Protein AF-A0A382ST23-F1 (afdb_monomer_lite)

InterPro domains:
  IPR007383 Protein of unknown function DUF445 [PF04286] (53-137)

Foldseek 3Di:
DVVVVVVVVVVVVVLVVQLVVLVVQLVCLVVVCVVDVVCVPPPVSVVSNVVSVVSNVVSVVVVCLVCLQAPPDPPVDCPPPSCVNNVCVVVVVVVVVVVCCVPCVDPVNVVVVCVVVVVVVVVVVVCPPPVNVVVPPD

Organism: NCBI:txid408172

Sequence (138 aa):
MQDKYTQLNKAKRLALACLIFAASVFVLTVLLPKFYPNLQGAWWLGLIKMASEAALIGGLADWFAVTALFKPIPAKYPIPHTNIVASNKSVIANNLSLFVKEKFFHPEAIEKLIRDSDPAKGAGRWLSQDRNATRLSR

Secondary structure (DSSP, 8-state):
-HHHHHHHHHHHHHHHHHHHHHHHHHHHHHHHHHH-GGGTT-HHHHHHHHHHHHHHHHHHHHHHHHHHHHSPPPTTS--TTT-HHHHTHHHHHHHHHHHHHHHHS-HHHHHHHHHHH-HHHHHHHHHTSHHHHHHH--

Structure (mmCIF, N/CA/C/O backbone):
data_AF-A0A382ST23-F1
#
_entry.id   AF-A0A382ST23-F1
#
loop_
_atom_site.group_PDB
_atom_site.id
_atom_site.type_symbol
_atom_site.label_atom_id
_atom_site.label_alt_id
_atom_site.label_comp_id
_atom_site.label_asym_id
_atom_site.label_entity_id
_atom_site.label_seq_id
_atom_site.pdbx_PDB_ins_code
_atom_site.Cartn_x
_atom_site.Cartn_y
_atom_site.Cartn_z
_atom_site.occupancy
_atom_site.B_iso_or_equiv
_atom_site.auth_seq_id
_atom_site.auth_comp_id
_atom_site.auth_asym_id
_atom_site.auth_atom_id
_atom_site.pdbx_PDB_model_num
ATOM 1 N N . MET A 1 1 ? -12.334 13.210 11.166 1.00 56.97 1 MET A N 1
ATOM 2 C CA . MET A 1 1 ? -12.178 11.996 10.321 1.00 56.97 1 MET A CA 1
ATOM 3 C C . MET A 1 1 ? -11.756 12.310 8.879 1.00 56.97 1 MET A C 1
ATOM 5 O O . MET A 1 1 ? -11.051 11.480 8.314 1.00 56.97 1 MET A O 1
ATOM 9 N N . GLN A 1 2 ? -12.105 13.472 8.292 1.00 62.16 2 GLN A N 1
ATOM 10 C CA . GLN A 1 2 ? -11.643 13.876 6.946 1.00 62.16 2 GLN A CA 1
ATOM 11 C C . GLN A 1 2 ? -10.113 13.808 6.746 1.00 62.16 2 GLN A C 1
ATOM 13 O O . GLN A 1 2 ? -9.674 13.396 5.673 1.00 62.16 2 GLN A O 1
ATOM 18 N N . ASP A 1 3 ? -9.300 14.123 7.762 1.00 76.62 3 ASP A N 1
ATOM 19 C CA . ASP A 1 3 ? -7.833 14.172 7.618 1.00 76.62 3 ASP A CA 1
ATOM 20 C C . ASP A 1 3 ? -7.176 12.840 7.253 1.00 76.62 3 ASP A C 1
ATOM 22 O O . ASP A 1 3 ? -6.125 12.822 6.616 1.00 76.62 3 ASP A O 1
ATOM 26 N N . LYS A 1 4 ? -7.764 11.698 7.634 1.00 79.19 4 LYS A N 1
ATOM 27 C CA . LYS A 1 4 ? -7.182 10.391 7.288 1.00 79.19 4 LYS A CA 1
ATOM 28 C C . LYS A 1 4 ? -7.398 10.047 5.816 1.00 79.19 4 LYS A C 1
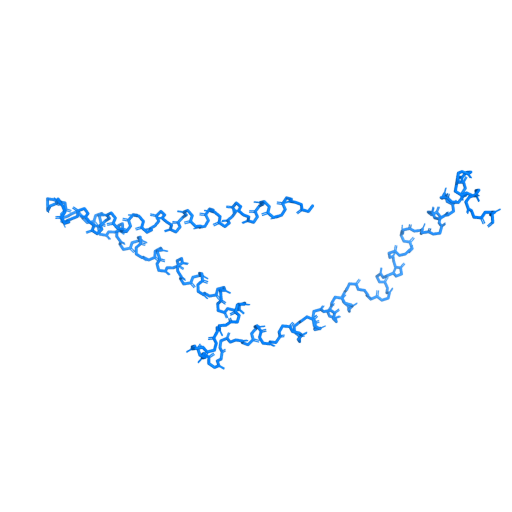ATOM 30 O O . LYS A 1 4 ? -6.500 9.506 5.176 1.00 79.19 4 LYS A O 1
ATOM 35 N N . TYR A 1 5 ? -8.557 10.400 5.262 1.00 81.25 5 TYR A N 1
ATOM 36 C CA . TYR A 1 5 ? -8.857 10.176 3.847 1.00 81.25 5 TYR A CA 1
ATOM 37 C C . TYR A 1 5 ? -7.987 11.051 2.942 1.00 81.25 5 TYR A C 1
ATOM 39 O O . TYR A 1 5 ? -7.477 10.580 1.924 1.00 81.25 5 TYR A O 1
ATOM 47 N N . THR A 1 6 ? -7.757 12.308 3.332 1.00 85.06 6 THR A N 1
ATOM 48 C CA . THR A 1 6 ? -6.884 13.217 2.580 1.00 85.06 6 THR A CA 1
ATOM 49 C C . THR A 1 6 ? -5.419 12.780 2.648 1.00 85.06 6 THR A C 1
ATOM 51 O O . THR A 1 6 ? -4.749 12.773 1.615 1.00 85.06 6 THR A O 1
ATOM 54 N N . GLN A 1 7 ? -4.930 12.336 3.813 1.00 86.81 7 GLN A N 1
ATOM 55 C CA . GLN A 1 7 ? -3.587 11.758 3.956 1.00 86.81 7 GLN A CA 1
ATOM 56 C C . GLN A 1 7 ? -3.406 10.497 3.104 1.00 86.81 7 GLN A C 1
ATOM 58 O O . GLN A 1 7 ? -2.405 10.376 2.397 1.00 86.81 7 GLN A O 1
ATOM 63 N N . LEU A 1 8 ? -4.397 9.600 3.088 1.00 84.81 8 LEU A N 1
ATOM 64 C CA . LEU A 1 8 ? -4.351 8.391 2.265 1.00 84.81 8 LEU A CA 1
ATOM 65 C C . LEU A 1 8 ? -4.288 8.722 0.768 1.00 84.81 8 LEU A C 1
ATOM 67 O O . LEU A 1 8 ? -3.495 8.132 0.038 1.00 84.81 8 LEU A O 1
ATOM 71 N N . ASN A 1 9 ? -5.089 9.683 0.301 1.00 89.81 9 ASN A N 1
ATOM 72 C CA . ASN A 1 9 ? -5.063 10.097 -1.102 1.00 89.81 9 ASN A CA 1
ATOM 73 C C . ASN A 1 9 ? -3.736 10.759 -1.495 1.00 89.81 9 ASN A C 1
ATOM 75 O O . ASN A 1 9 ? -3.260 10.543 -2.610 1.00 89.81 9 ASN A O 1
ATOM 79 N N . LYS A 1 10 ? -3.112 11.525 -0.592 1.00 90.50 10 LYS A N 1
ATOM 80 C CA . LYS A 1 10 ? -1.768 12.081 -0.810 1.00 90.50 10 LYS A CA 1
ATOM 81 C C . LYS A 1 10 ? -0.719 10.973 -0.926 1.00 90.50 10 LYS A C 1
ATOM 83 O O . LYS A 1 10 ? 0.036 10.974 -1.893 1.00 90.50 10 LYS A O 1
ATOM 88 N N . ALA A 1 11 ? -0.724 10.007 -0.007 1.00 90.38 11 ALA A N 1
ATOM 89 C CA . ALA A 1 11 ? 0.204 8.876 -0.033 1.00 90.38 11 ALA A CA 1
ATOM 90 C C . ALA A 1 11 ? 0.050 8.036 -1.313 1.00 90.38 11 ALA A C 1
ATOM 92 O O . ALA A 1 11 ? 1.037 7.746 -1.982 1.00 90.38 11 ALA A O 1
ATOM 93 N N . LYS A 1 12 ? -1.192 7.733 -1.718 1.00 88.44 12 LYS A N 1
ATOM 94 C CA . LYS A 1 12 ? -1.481 7.024 -2.976 1.00 88.44 12 LYS A CA 1
ATOM 95 C C . LYS A 1 12 ? -0.972 7.782 -4.200 1.00 88.44 12 LYS A C 1
ATOM 97 O O . LYS A 1 12 ? -0.374 7.177 -5.083 1.00 88.44 12 LYS A O 1
ATOM 102 N N . ARG A 1 13 ? -1.189 9.102 -4.254 1.00 93.38 13 ARG A N 1
ATOM 103 C CA . ARG A 1 13 ? -0.678 9.945 -5.345 1.00 93.38 13 ARG A CA 1
ATOM 104 C C . ARG A 1 13 ? 0.844 9.966 -5.387 1.00 93.38 13 ARG A C 1
ATOM 106 O O . ARG A 1 13 ? 1.393 9.935 -6.479 1.00 93.38 13 ARG A O 1
ATOM 113 N N . LEU A 1 14 ? 1.505 10.015 -4.233 1.00 92.94 14 LEU A N 1
ATOM 114 C CA . LEU A 1 14 ? 2.963 10.022 -4.154 1.00 92.94 14 LEU A CA 1
ATOM 115 C C . LEU A 1 14 ? 3.552 8.683 -4.611 1.00 92.94 14 LEU A C 1
ATOM 117 O O . LEU A 1 14 ? 4.437 8.679 -5.456 1.00 92.94 14 LEU A O 1
ATOM 121 N N . ALA A 1 15 ? 2.994 7.559 -4.152 1.00 89.62 15 ALA A N 1
ATOM 122 C CA . ALA A 1 15 ? 3.393 6.228 -4.613 1.00 89.62 15 ALA A CA 1
ATOM 123 C C . ALA A 1 15 ? 3.216 6.068 -6.135 1.00 89.62 15 ALA A C 1
ATOM 125 O O . ALA A 1 15 ? 4.120 5.600 -6.825 1.00 89.62 15 ALA A O 1
ATOM 126 N N . LEU A 1 16 ? 2.082 6.528 -6.676 1.00 91.75 16 LEU A N 1
ATOM 127 C CA . LEU A 1 16 ? 1.815 6.500 -8.116 1.00 91.75 16 LEU A CA 1
ATOM 128 C C . LEU A 1 16 ? 2.780 7.418 -8.883 1.00 91.75 16 LEU A C 1
ATOM 130 O O . LEU A 1 16 ? 3.303 7.022 -9.921 1.00 91.75 16 LEU A O 1
ATOM 134 N N . ALA A 1 17 ? 3.070 8.612 -8.361 1.00 94.00 17 ALA A N 1
ATOM 135 C CA . ALA A 1 17 ? 4.038 9.529 -8.957 1.00 94.00 17 ALA A CA 1
ATOM 136 C C . ALA A 1 17 ? 5.451 8.927 -8.995 1.00 94.00 17 ALA A C 1
ATOM 138 O O . ALA A 1 17 ? 6.109 9.014 -10.028 1.00 94.00 17 ALA A O 1
ATOM 139 N N . CYS A 1 18 ? 5.894 8.263 -7.922 1.00 91.06 18 CYS A N 1
ATOM 140 C CA . CYS A 1 18 ? 7.167 7.539 -7.895 1.00 91.06 18 CYS A CA 1
ATOM 141 C C . CYS A 1 18 ? 7.209 6.414 -8.939 1.00 91.06 18 CYS A C 1
ATOM 143 O O . CYS A 1 18 ? 8.209 6.272 -9.640 1.00 91.06 18 CYS A O 1
ATOM 145 N N . LEU A 1 19 ? 6.117 5.655 -9.090 1.00 91.56 19 LEU A N 1
ATOM 146 C CA . LEU A 1 19 ? 6.024 4.594 -10.094 1.00 91.56 19 LEU A CA 1
ATOM 147 C C . LEU A 1 19 ? 6.083 5.153 -11.524 1.00 91.56 19 LEU A C 1
ATOM 149 O O . LEU A 1 19 ? 6.837 4.645 -12.350 1.00 91.56 19 LEU A O 1
ATOM 153 N N . ILE A 1 20 ? 5.330 6.221 -11.816 1.00 94.62 20 ILE A N 1
ATOM 154 C CA . ILE A 1 20 ? 5.372 6.904 -13.120 1.00 94.62 20 ILE A CA 1
ATOM 155 C C . ILE A 1 20 ? 6.768 7.457 -13.390 1.00 94.62 20 ILE A C 1
ATOM 157 O O . ILE A 1 20 ? 7.254 7.363 -14.514 1.00 94.62 20 ILE A O 1
ATOM 161 N N . PHE A 1 21 ? 7.422 8.026 -12.379 1.00 94.69 21 PHE A N 1
ATOM 162 C CA . PHE A 1 21 ? 8.776 8.540 -12.514 1.00 94.69 21 PHE A CA 1
ATOM 163 C C . PHE A 1 21 ? 9.759 7.424 -12.890 1.00 94.69 21 PHE A C 1
ATOM 165 O O . PHE A 1 21 ? 10.467 7.561 -13.884 1.00 94.69 21 PHE A O 1
ATOM 172 N N . ALA A 1 22 ? 9.742 6.290 -12.180 1.00 91.25 22 ALA A N 1
ATOM 173 C CA . ALA A 1 22 ? 10.561 5.123 -12.521 1.00 91.25 22 ALA A CA 1
ATOM 174 C C . ALA A 1 22 ? 10.239 4.570 -13.923 1.00 91.25 22 ALA A C 1
ATOM 176 O O . ALA A 1 22 ? 11.141 4.226 -14.682 1.00 91.25 22 ALA A O 1
ATOM 177 N N . ALA A 1 23 ? 8.963 4.537 -14.316 1.00 93.12 23 ALA A N 1
ATOM 178 C CA . ALA A 1 23 ? 8.570 4.135 -15.665 1.00 93.12 23 ALA A CA 1
ATOM 179 C C . ALA A 1 23 ? 9.114 5.090 -16.735 1.00 93.12 23 ALA A C 1
ATOM 181 O O . ALA A 1 23 ? 9.669 4.648 -17.738 1.00 93.12 23 ALA A O 1
ATOM 182 N N . SER A 1 24 ? 8.994 6.397 -16.506 1.00 93.25 24 SER A N 1
ATOM 183 C CA . SER A 1 24 ? 9.481 7.431 -17.417 1.00 93.25 24 SER A CA 1
ATOM 184 C C . SER A 1 24 ? 10.998 7.358 -17.581 1.00 93.25 24 SER A C 1
ATOM 186 O O . S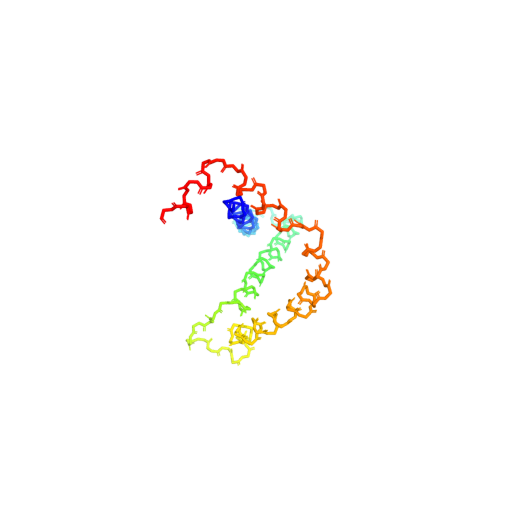ER A 1 24 ? 11.491 7.331 -18.706 1.00 93.25 24 SER A O 1
ATOM 188 N N . VAL A 1 25 ? 11.747 7.230 -16.480 1.00 90.44 25 VAL A N 1
ATOM 189 C CA . VAL A 1 25 ? 13.211 7.086 -16.510 1.00 90.44 25 VAL A CA 1
ATOM 190 C C . VAL A 1 25 ? 13.630 5.826 -17.272 1.00 90.44 25 VAL A C 1
ATOM 192 O O . VAL A 1 25 ? 14.550 5.899 -18.090 1.00 90.44 25 VAL A O 1
ATOM 195 N N . PHE A 1 26 ? 12.935 4.701 -17.081 1.00 89.56 26 PHE A N 1
ATOM 196 C CA . PHE A 1 26 ? 13.200 3.459 -17.812 1.00 89.56 26 PHE A CA 1
ATOM 197 C C . PHE A 1 26 ? 12.928 3.616 -19.315 1.00 89.56 26 PHE A C 1
ATOM 199 O O . PHE A 1 26 ? 13.765 3.273 -20.148 1.00 89.56 26 PHE A O 1
ATOM 206 N N . VAL A 1 27 ? 11.785 4.200 -19.682 1.00 90.56 27 VAL A N 1
ATOM 207 C CA . VAL A 1 27 ? 11.425 4.451 -21.085 1.00 90.56 27 VAL A CA 1
ATOM 208 C C . VAL A 1 27 ? 12.432 5.393 -21.744 1.00 90.56 27 VAL A C 1
ATOM 210 O O . VAL A 1 27 ? 12.903 5.112 -22.844 1.00 90.56 27 VAL A O 1
ATOM 213 N N . LEU A 1 28 ? 12.826 6.471 -21.065 1.00 88.19 28 LEU A N 1
ATOM 214 C CA . LEU A 1 28 ? 13.845 7.396 -21.553 1.00 88.19 28 LEU A CA 1
ATOM 215 C C . LEU A 1 28 ? 15.188 6.686 -21.750 1.00 88.19 28 LEU A C 1
ATOM 217 O O . LEU A 1 28 ? 15.768 6.784 -22.826 1.00 88.19 28 LEU A O 1
ATOM 221 N N . THR A 1 29 ? 15.661 5.907 -20.775 1.00 85.31 29 THR A N 1
ATOM 222 C CA . THR A 1 29 ? 16.929 5.165 -20.919 1.00 85.31 29 THR A CA 1
ATOM 223 C C . THR A 1 29 ? 16.899 4.110 -22.025 1.00 85.31 29 THR A C 1
ATOM 225 O O . THR A 1 29 ? 17.942 3.824 -22.605 1.00 85.31 29 THR A O 1
ATOM 228 N N . VAL A 1 30 ? 15.731 3.566 -22.375 1.00 83.06 30 VAL A N 1
ATOM 229 C CA . VAL A 1 30 ? 15.573 2.646 -23.515 1.00 83.06 30 VAL A CA 1
ATOM 230 C C . VAL A 1 30 ? 15.474 3.386 -24.857 1.00 83.06 30 VAL A C 1
ATOM 232 O O . VAL A 1 30 ? 15.964 2.884 -25.871 1.00 83.06 30 VAL A O 1
ATOM 235 N N . LEU A 1 31 ? 14.857 4.570 -24.892 1.00 83.19 31 LEU A N 1
ATOM 236 C CA . LEU A 1 31 ? 14.645 5.337 -26.125 1.00 83.19 31 LEU A CA 1
ATOM 237 C C . LEU A 1 31 ? 15.844 6.217 -26.508 1.00 83.19 31 LEU A C 1
ATOM 239 O O . LEU A 1 31 ? 16.149 6.326 -27.694 1.00 83.19 31 LEU A O 1
ATOM 243 N N . LEU A 1 32 ? 16.560 6.810 -25.549 1.00 80.00 32 LEU A N 1
ATOM 244 C CA . LEU A 1 32 ? 17.717 7.678 -25.817 1.00 80.00 32 LEU A CA 1
ATOM 245 C C . LEU A 1 32 ? 18.788 7.008 -26.707 1.00 80.00 32 LEU A C 1
ATOM 247 O O . LEU A 1 32 ? 19.197 7.629 -27.688 1.00 80.00 32 LEU A O 1
ATOM 251 N N . PRO A 1 33 ? 19.201 5.748 -26.459 1.00 70.88 33 PRO A N 1
ATOM 252 C CA . PRO A 1 33 ? 20.179 5.052 -27.299 1.00 70.88 33 PRO A CA 1
ATOM 253 C C . PRO A 1 33 ? 19.679 4.715 -28.711 1.00 70.88 33 PRO A C 1
ATOM 255 O O . PRO A 1 33 ? 20.497 4.433 -29.586 1.00 70.88 33 PRO A O 1
ATOM 258 N N . LYS A 1 34 ? 18.354 4.713 -28.939 1.00 70.44 34 LYS A N 1
ATOM 259 C CA . LYS A 1 34 ? 17.754 4.544 -30.274 1.00 70.44 34 LYS A CA 1
ATOM 260 C C . LYS A 1 34 ? 17.802 5.830 -31.098 1.00 70.44 34 LYS A C 1
ATOM 262 O O . LYS A 1 34 ? 17.983 5.748 -32.306 1.00 70.44 34 LYS A O 1
ATOM 267 N N . PHE A 1 35 ? 17.630 6.993 -30.466 1.00 70.12 35 PHE A N 1
ATOM 268 C CA . PHE A 1 35 ? 17.650 8.290 -31.155 1.00 70.12 35 PHE A CA 1
ATOM 269 C C . PHE A 1 35 ? 19.057 8.897 -31.257 1.00 70.12 35 PHE A C 1
ATOM 271 O O . PHE A 1 35 ? 19.348 9.593 -32.225 1.00 70.12 35 PHE A O 1
ATOM 278 N N . TYR A 1 36 ? 19.943 8.606 -30.300 1.00 70.44 36 TYR A N 1
ATOM 279 C CA . TYR A 1 36 ? 21.312 9.122 -30.257 1.00 70.44 36 TYR A CA 1
ATOM 280 C C . TYR A 1 36 ? 22.323 7.974 -30.085 1.00 70.44 36 TYR A C 1
ATOM 282 O O . TYR A 1 36 ? 22.696 7.641 -28.955 1.00 70.44 36 TYR A O 1
ATOM 290 N N . PRO A 1 37 ? 22.806 7.366 -31.186 1.00 66.50 37 PRO A N 1
ATOM 291 C CA . PRO A 1 37 ? 23.729 6.228 -31.127 1.00 66.50 37 PRO A CA 1
ATOM 292 C C . PRO A 1 37 ? 25.070 6.555 -30.444 1.00 66.50 37 PRO A C 1
ATOM 294 O O . PRO A 1 37 ? 25.694 5.672 -29.862 1.00 66.50 37 PRO A O 1
ATOM 297 N N . ASN A 1 38 ? 25.468 7.831 -30.400 1.00 65.44 38 ASN A N 1
ATOM 298 C CA . ASN A 1 38 ? 26.705 8.289 -29.752 1.00 65.44 38 ASN A CA 1
ATOM 299 C C . ASN A 1 38 ? 26.733 8.078 -28.222 1.00 65.44 38 ASN A C 1
ATOM 301 O O . ASN A 1 38 ? 27.804 8.135 -27.625 1.00 65.44 38 ASN A O 1
ATOM 305 N N . LEU A 1 39 ? 25.584 7.836 -27.574 1.00 63.44 39 LEU A N 1
ATOM 306 C CA . LEU A 1 39 ? 25.496 7.598 -26.125 1.00 63.44 39 LEU A CA 1
ATOM 307 C C . LEU A 1 39 ? 25.516 6.105 -25.740 1.00 63.44 39 LEU A C 1
ATOM 309 O O . LEU A 1 39 ? 25.511 5.788 -24.550 1.00 63.44 39 LEU A O 1
ATOM 313 N N . GLN A 1 40 ? 25.583 5.176 -26.704 1.00 58.72 40 GLN A N 1
ATOM 314 C CA . GLN A 1 40 ? 25.558 3.727 -26.437 1.00 58.72 40 GLN A CA 1
ATOM 315 C C . GLN A 1 40 ? 26.747 3.210 -25.603 1.00 58.72 40 GLN A C 1
ATOM 317 O O . GLN A 1 40 ? 26.646 2.139 -25.011 1.00 58.72 40 GLN A O 1
ATOM 322 N N . GLY A 1 41 ? 27.849 3.964 -25.509 1.00 62.69 41 GLY A N 1
ATOM 323 C CA . GLY A 1 41 ? 29.032 3.594 -24.718 1.00 62.69 41 GLY A CA 1
ATOM 324 C C . GLY A 1 41 ? 29.019 4.051 -23.252 1.00 62.69 41 GLY A C 1
ATOM 325 O O . GLY A 1 41 ? 29.958 3.755 -22.515 1.00 62.69 41 GLY A O 1
ATOM 326 N N . ALA A 1 42 ? 28.000 4.790 -22.800 1.00 74.38 42 ALA A N 1
ATOM 327 C CA . ALA A 1 42 ? 27.990 5.331 -21.442 1.00 74.38 42 ALA A CA 1
ATOM 328 C C . ALA A 1 42 ? 27.533 4.277 -20.416 1.00 74.38 42 ALA A C 1
ATOM 330 O O . ALA A 1 42 ? 26.341 4.037 -20.233 1.00 74.38 42 ALA A O 1
ATOM 331 N N . TRP A 1 43 ? 28.490 3.695 -19.688 1.00 78.38 43 TRP A N 1
ATOM 332 C CA . TRP A 1 43 ? 28.256 2.732 -18.598 1.00 78.38 43 TRP A CA 1
ATOM 333 C C . TRP A 1 43 ? 27.211 3.205 -17.564 1.00 78.38 43 TRP A C 1
ATOM 335 O O . TRP A 1 43 ? 26.385 2.420 -17.097 1.00 78.38 43 TRP A O 1
ATOM 345 N N . TRP A 1 44 ? 27.190 4.508 -17.265 1.00 80.94 44 TRP A N 1
ATOM 346 C CA . TRP A 1 44 ? 26.233 5.143 -16.354 1.00 80.94 44 TRP A CA 1
ATOM 347 C C . TRP A 1 44 ? 24.770 5.028 -16.819 1.00 80.94 44 TRP A C 1
ATOM 349 O O . TRP A 1 44 ? 23.876 4.835 -15.996 1.00 80.94 44 TRP A O 1
ATOM 359 N N . LEU A 1 45 ? 24.505 5.072 -18.133 1.00 82.44 45 LEU A N 1
ATOM 360 C CA . LEU A 1 45 ? 23.149 4.879 -18.667 1.00 82.44 45 LEU A CA 1
ATOM 361 C C . LEU A 1 45 ? 22.651 3.451 -18.432 1.00 82.44 45 LEU A C 1
ATOM 363 O O . LEU A 1 45 ? 21.474 3.256 -18.130 1.00 82.44 45 LEU A O 1
ATOM 367 N N . GLY A 1 46 ? 23.544 2.462 -18.530 1.00 83.50 46 GLY A N 1
ATOM 368 C CA . GLY A 1 46 ? 23.231 1.068 -18.219 1.00 83.50 46 GLY A CA 1
ATOM 369 C C . GLY A 1 46 ? 22.831 0.881 -16.756 1.00 83.50 46 GLY A C 1
ATOM 370 O O . GLY A 1 46 ? 21.831 0.223 -16.478 1.00 83.50 46 GLY A O 1
ATOM 371 N N . LEU A 1 47 ? 23.548 1.520 -15.826 1.00 87.62 47 LEU A N 1
ATOM 372 C CA . LEU A 1 47 ? 23.206 1.491 -14.400 1.00 87.62 47 LEU A CA 1
ATOM 373 C C . LEU A 1 47 ? 21.832 2.105 -14.124 1.00 87.62 47 LEU A C 1
ATOM 375 O O . LEU A 1 47 ? 21.024 1.487 -13.433 1.00 87.62 47 LEU A O 1
ATOM 379 N N . ILE A 1 48 ? 21.536 3.277 -14.700 1.00 89.12 48 ILE A N 1
ATOM 380 C CA . ILE A 1 48 ? 20.218 3.911 -14.549 1.00 89.12 48 ILE A CA 1
ATOM 381 C C . ILE A 1 48 ? 19.126 3.015 -15.127 1.00 89.12 48 ILE A C 1
ATOM 383 O O . ILE A 1 48 ? 18.096 2.835 -14.483 1.00 89.12 48 ILE A O 1
ATOM 387 N N . LYS A 1 49 ? 19.347 2.422 -16.305 1.00 88.31 49 LYS A N 1
ATOM 388 C CA . LYS A 1 49 ? 18.380 1.514 -16.926 1.00 88.31 49 LYS A CA 1
ATOM 389 C C . LYS A 1 49 ? 18.052 0.346 -15.995 1.00 88.31 49 LYS A C 1
ATOM 391 O O . LYS A 1 49 ? 16.881 0.134 -15.703 1.00 88.31 49 LYS A O 1
ATOM 396 N N . MET A 1 50 ? 19.068 -0.366 -15.503 1.00 90.44 50 MET A N 1
ATOM 397 C CA . MET A 1 50 ? 18.873 -1.531 -14.631 1.00 90.44 50 MET A CA 1
ATOM 398 C C . MET A 1 50 ? 18.226 -1.146 -13.296 1.00 90.44 50 MET A C 1
ATOM 400 O O . MET A 1 50 ? 17.323 -1.833 -12.823 1.00 90.44 50 MET A O 1
ATOM 404 N N . ALA A 1 51 ? 18.638 -0.022 -12.702 1.00 92.44 51 ALA A N 1
ATOM 405 C CA . ALA A 1 51 ? 18.031 0.488 -11.475 1.00 92.44 51 ALA A CA 1
ATOM 406 C C . ALA A 1 51 ? 16.552 0.854 -11.683 1.00 92.44 51 ALA A C 1
ATOM 408 O O . ALA A 1 51 ? 15.702 0.517 -10.860 1.00 92.44 51 ALA A O 1
ATOM 409 N N . SER A 1 52 ? 16.234 1.509 -12.801 1.00 92.38 52 SER A N 1
ATOM 410 C CA . SER A 1 52 ? 14.871 1.902 -13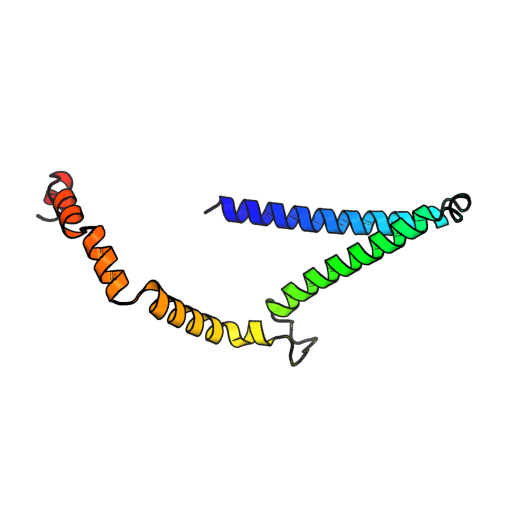.153 1.00 92.38 52 SER A CA 1
ATOM 411 C C . SER A 1 52 ? 13.989 0.698 -13.489 1.00 92.38 52 SER A C 1
ATOM 413 O O . SER A 1 52 ? 12.815 0.682 -13.126 1.00 92.38 52 SER A O 1
ATOM 415 N N . GLU A 1 53 ? 14.552 -0.320 -14.140 1.00 93.38 53 GLU A N 1
ATOM 416 C CA . GLU A 1 53 ? 13.892 -1.596 -14.428 1.00 93.38 53 GLU A CA 1
ATOM 417 C C . GLU A 1 53 ? 13.526 -2.327 -13.133 1.00 93.38 53 GLU A C 1
ATOM 419 O O . GLU A 1 53 ? 12.367 -2.692 -12.927 1.00 93.38 53 GLU A O 1
ATOM 424 N N . ALA A 1 54 ? 14.485 -2.447 -12.212 1.00 94.69 54 ALA A N 1
ATOM 425 C CA . ALA A 1 54 ? 14.259 -3.048 -10.903 1.00 94.69 54 ALA A CA 1
ATOM 426 C C . ALA A 1 54 ? 13.211 -2.273 -10.085 1.00 94.69 54 ALA A C 1
ATOM 428 O O . ALA A 1 54 ? 12.318 -2.881 -9.494 1.00 94.69 54 ALA A O 1
ATOM 429 N N . ALA A 1 55 ? 13.272 -0.936 -10.084 1.00 93.25 55 ALA A N 1
ATOM 430 C CA . ALA A 1 55 ? 12.304 -0.091 -9.385 1.00 93.25 55 ALA A CA 1
ATOM 431 C C . ALA A 1 55 ? 10.880 -0.233 -9.953 1.00 93.25 55 ALA A C 1
ATOM 433 O O . ALA A 1 55 ? 9.915 -0.318 -9.191 1.00 93.25 55 ALA A O 1
ATOM 434 N N . LEU A 1 56 ? 10.742 -0.297 -11.281 1.00 93.94 56 LEU A N 1
ATOM 435 C CA . LEU A 1 56 ? 9.454 -0.475 -11.952 1.00 93.94 56 LEU A CA 1
ATOM 436 C C . LEU A 1 56 ? 8.833 -1.839 -11.628 1.00 93.94 56 LEU A C 1
ATOM 438 O O . LEU A 1 56 ? 7.671 -1.904 -11.225 1.00 93.94 56 LEU A O 1
ATOM 442 N N . ILE A 1 57 ? 9.608 -2.917 -11.769 1.00 93.69 57 ILE A N 1
ATOM 443 C CA . ILE A 1 57 ? 9.140 -4.279 -11.483 1.00 93.69 57 ILE A CA 1
ATOM 444 C C . ILE A 1 57 ? 8.794 -4.418 -9.996 1.00 93.69 57 ILE A C 1
ATOM 446 O O . ILE A 1 57 ? 7.738 -4.957 -9.667 1.00 93.69 57 ILE A O 1
ATOM 450 N N . GLY A 1 58 ? 9.624 -3.874 -9.100 1.00 93.69 58 GLY A N 1
ATOM 451 C CA . GLY A 1 58 ? 9.366 -3.872 -7.659 1.00 93.69 58 GLY A CA 1
ATOM 452 C C . GLY A 1 58 ? 8.064 -3.156 -7.290 1.00 93.69 58 GLY A C 1
ATOM 453 O O . GLY A 1 58 ? 7.267 -3.686 -6.517 1.00 93.69 58 GLY A O 1
ATOM 454 N N . GLY A 1 59 ? 7.794 -1.994 -7.894 1.00 91.69 59 GLY A N 1
ATOM 455 C CA . GLY A 1 59 ? 6.546 -1.260 -7.670 1.00 91.69 59 GLY A CA 1
ATOM 456 C C . GLY A 1 59 ? 5.303 -1.979 -8.207 1.00 91.69 59 GLY A C 1
ATOM 457 O O . GLY A 1 59 ? 4.253 -1.974 -7.562 1.00 91.69 59 GLY A O 1
ATOM 458 N N . LEU A 1 60 ? 5.411 -2.646 -9.361 1.00 90.69 60 LEU A N 1
ATOM 459 C CA . LEU A 1 60 ? 4.329 -3.478 -9.899 1.00 90.69 60 LEU A CA 1
ATOM 460 C C . LEU A 1 60 ? 4.059 -4.710 -9.023 1.00 90.69 60 LEU A C 1
ATOM 462 O O . LEU A 1 60 ? 2.899 -5.074 -8.821 1.00 90.69 60 LEU A O 1
ATOM 466 N N . ALA A 1 61 ? 5.111 -5.327 -8.482 1.00 92.19 61 ALA A N 1
ATOM 467 C CA . ALA A 1 61 ? 4.999 -6.483 -7.600 1.00 92.19 61 ALA A CA 1
ATOM 468 C C . ALA A 1 61 ? 4.282 -6.140 -6.285 1.00 92.19 61 ALA A C 1
ATOM 470 O O . ALA A 1 61 ? 3.393 -6.882 -5.869 1.00 92.19 61 ALA A O 1
ATOM 471 N N . ASP A 1 62 ? 4.603 -5.002 -5.666 1.00 91.81 62 ASP A N 1
ATOM 472 C CA . ASP A 1 62 ? 3.922 -4.532 -4.452 1.00 91.81 62 ASP A CA 1
ATOM 473 C C . ASP A 1 62 ? 2.424 -4.271 -4.700 1.00 91.81 62 ASP A C 1
ATOM 475 O O . ASP A 1 62 ? 1.558 -4.730 -3.947 1.00 91.81 62 ASP A O 1
ATOM 479 N N . TRP A 1 63 ? 2.087 -3.630 -5.827 1.00 88.50 63 TRP A N 1
ATOM 480 C CA . TRP A 1 63 ? 0.688 -3.423 -6.212 1.00 88.50 63 TRP A CA 1
ATOM 481 C C . TRP A 1 63 ? -0.068 -4.747 -6.388 1.00 88.50 63 TRP A C 1
ATOM 483 O O . TRP A 1 63 ? -1.205 -4.896 -5.913 1.00 88.50 63 TRP A O 1
ATOM 493 N N . PHE A 1 64 ? 0.564 -5.726 -7.040 1.00 84.88 64 PHE A N 1
ATOM 494 C CA . PHE A 1 64 ? -0.003 -7.059 -7.202 1.00 84.88 64 PHE A CA 1
ATOM 495 C C . PHE A 1 64 ? -0.177 -7.774 -5.855 1.00 84.88 64 PHE A C 1
ATOM 497 O O . PHE A 1 64 ? -1.235 -8.344 -5.610 1.00 84.88 64 PHE A O 1
ATOM 504 N N . ALA A 1 65 ? 0.798 -7.695 -4.947 1.00 85.25 65 ALA A N 1
ATOM 505 C CA . ALA A 1 65 ? 0.736 -8.354 -3.644 1.00 85.25 65 ALA A CA 1
ATOM 506 C C . ALA A 1 65 ? -0.463 -7.878 -2.805 1.00 85.25 65 ALA A C 1
ATOM 508 O O . ALA A 1 65 ? -1.240 -8.693 -2.301 1.00 85.25 65 ALA A O 1
ATOM 509 N N . VAL A 1 66 ? -0.671 -6.561 -2.705 1.00 84.19 66 VAL A N 1
ATOM 510 C CA . VAL A 1 66 ? -1.791 -5.990 -1.934 1.00 84.19 66 VAL A CA 1
ATOM 511 C C . VAL A 1 66 ? -3.136 -6.342 -2.569 1.00 84.19 66 VAL A C 1
ATOM 513 O O . VAL A 1 66 ? -4.089 -6.703 -1.873 1.00 84.19 66 VAL A O 1
ATOM 516 N N . THR A 1 67 ? -3.241 -6.244 -3.896 1.00 79.69 67 THR A N 1
ATOM 517 C CA . THR A 1 67 ? -4.489 -6.575 -4.596 1.00 79.69 67 THR A CA 1
ATOM 518 C C . THR A 1 67 ? -4.809 -8.064 -4.521 1.00 79.69 67 THR A C 1
ATOM 520 O O . THR A 1 67 ? -5.967 -8.394 -4.281 1.00 79.69 67 THR A O 1
ATOM 523 N N . ALA A 1 68 ? -3.814 -8.946 -4.621 1.00 77.19 68 ALA A N 1
ATOM 524 C CA . ALA A 1 68 ? -3.983 -10.389 -4.474 1.00 77.19 68 ALA A CA 1
ATOM 525 C C . ALA A 1 68 ? -4.414 -10.794 -3.055 1.00 77.19 68 ALA A C 1
ATOM 527 O O . ALA A 1 68 ? -5.210 -11.716 -2.902 1.00 77.19 68 ALA A O 1
ATOM 528 N N . LEU A 1 69 ? -3.932 -10.094 -2.022 1.00 75.94 69 LEU A N 1
ATOM 529 C CA . LEU A 1 69 ? -4.276 -10.406 -0.634 1.00 75.94 69 LEU A CA 1
ATOM 530 C C . LEU A 1 69 ? -5.712 -9.994 -0.268 1.00 75.94 69 LEU A C 1
ATOM 532 O O . LEU A 1 69 ? -6.383 -10.689 0.495 1.00 75.94 69 LEU A O 1
ATOM 536 N N . PHE A 1 70 ? -6.182 -8.851 -0.783 1.00 75.12 70 PHE A N 1
ATOM 537 C CA . PHE A 1 70 ? -7.416 -8.219 -0.299 1.00 75.12 70 PHE A CA 1
ATOM 538 C C . PHE A 1 70 ? -8.563 -8.151 -1.304 1.00 75.12 70 PHE A C 1
ATOM 540 O O . PHE A 1 70 ? -9.718 -8.026 -0.886 1.00 75.12 70 PHE A O 1
ATOM 547 N N . LYS A 1 71 ? -8.288 -8.173 -2.611 1.00 72.62 71 LYS A N 1
ATOM 548 C CA . LYS A 1 71 ? -9.329 -8.057 -3.630 1.00 72.62 71 LYS A CA 1
ATOM 549 C C . LYS A 1 71 ? -9.659 -9.447 -4.171 1.00 72.62 71 LYS A C 1
ATOM 551 O O . LYS A 1 71 ? -8.764 -10.100 -4.699 1.00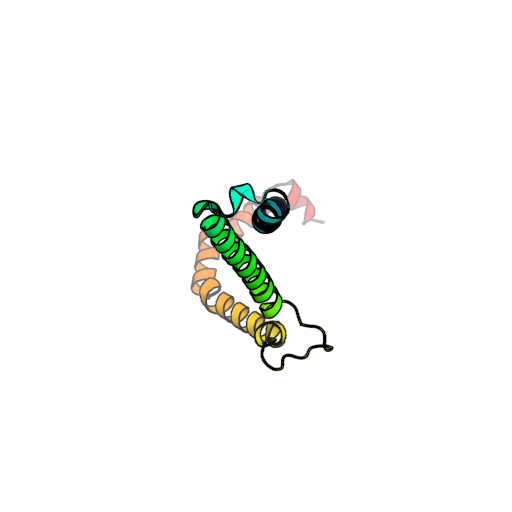 72.62 71 LYS A O 1
ATOM 556 N N . PRO A 1 72 ? -10.929 -9.888 -4.104 1.00 69.69 72 PRO A N 1
ATOM 557 C CA . PRO A 1 72 ? -11.314 -11.153 -4.706 1.00 69.69 72 PRO A CA 1
ATOM 558 C C . PRO A 1 72 ? -11.045 -11.087 -6.209 1.00 69.69 72 PRO A C 1
ATOM 560 O O . PRO A 1 72 ? -11.574 -10.224 -6.918 1.00 69.69 72 PRO A O 1
ATOM 563 N N . ILE A 1 73 ? -10.172 -11.975 -6.675 1.00 69.31 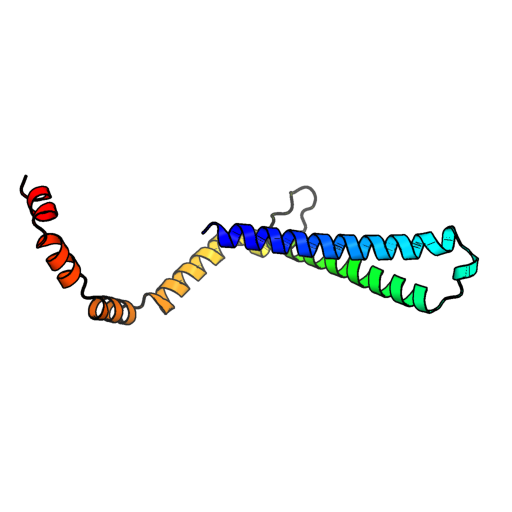73 ILE A N 1
ATOM 564 C CA . ILE A 1 73 ? -9.813 -12.084 -8.085 1.00 69.31 73 ILE A CA 1
ATOM 565 C C . ILE A 1 73 ? -11.037 -12.665 -8.816 1.00 69.31 73 ILE A C 1
ATOM 567 O O . ILE A 1 73 ? -11.564 -13.695 -8.389 1.00 69.31 73 ILE A O 1
ATOM 571 N N . PRO A 1 74 ? -11.552 -12.007 -9.872 1.00 65.94 74 PRO A N 1
ATOM 572 C CA . PRO A 1 74 ? -12.736 -12.476 -10.585 1.00 65.94 74 PRO A CA 1
ATOM 573 C C . PRO A 1 74 ? -12.523 -13.878 -11.175 1.00 65.94 74 PRO A C 1
ATOM 575 O O . PRO A 1 74 ? -11.442 -14.210 -11.659 1.00 65.94 74 PRO A O 1
ATOM 578 N N . ALA A 1 75 ? -13.593 -14.676 -11.200 1.00 61.06 75 ALA A N 1
ATOM 579 C CA . ALA A 1 75 ? -13.586 -16.115 -11.497 1.00 61.06 75 ALA A CA 1
ATOM 580 C C . ALA A 1 75 ? -13.053 -16.537 -12.888 1.00 61.06 75 ALA A C 1
ATOM 582 O O . ALA A 1 75 ? -12.950 -17.729 -13.150 1.00 61.06 75 ALA A O 1
ATOM 583 N N . LYS A 1 76 ? -12.695 -15.599 -13.780 1.00 64.88 76 LYS A N 1
ATOM 584 C CA . LYS A 1 76 ? -12.050 -15.911 -15.072 1.00 64.88 76 LYS A CA 1
ATOM 585 C C . LYS A 1 76 ? -10.596 -16.380 -14.932 1.00 64.88 76 LYS A C 1
ATOM 587 O O . LYS A 1 76 ? -10.117 -17.074 -15.818 1.00 64.88 76 LYS A O 1
ATOM 592 N N . TYR A 1 77 ? -9.922 -16.034 -13.835 1.00 67.06 77 TYR A N 1
ATOM 593 C CA . TYR A 1 77 ? -8.585 -16.533 -13.495 1.00 67.06 77 TYR A CA 1
ATOM 594 C C . TYR A 1 77 ? -8.595 -17.056 -12.054 1.00 67.06 77 TYR A C 1
ATOM 596 O O . TYR A 1 77 ? -8.128 -16.369 -11.142 1.00 67.06 77 TYR A O 1
ATOM 604 N N . PRO A 1 78 ? -9.184 -18.240 -11.809 1.00 57.94 78 PRO A N 1
ATOM 605 C CA . PRO A 1 78 ? -9.193 -18.826 -10.482 1.00 57.94 78 PRO A CA 1
ATOM 606 C C . PRO A 1 78 ? -7.774 -19.304 -10.166 1.00 57.94 78 PRO A C 1
ATOM 608 O O . PRO A 1 78 ? -7.325 -20.313 -10.698 1.00 57.94 78 PRO A O 1
ATOM 611 N N . ILE A 1 79 ? -7.053 -18.566 -9.320 1.00 63.94 79 ILE A N 1
ATOM 612 C CA . ILE A 1 79 ? -5.823 -19.060 -8.694 1.00 63.94 79 ILE A CA 1
ATOM 613 C C . ILE A 1 79 ? -6.261 -19.712 -7.371 1.00 63.94 79 ILE A C 1
ATOM 615 O O . ILE A 1 79 ? -6.589 -18.996 -6.422 1.00 63.94 79 ILE A O 1
ATOM 619 N N . PRO A 1 80 ? -6.330 -21.053 -7.292 1.00 57.34 80 PRO A N 1
ATOM 620 C CA . PRO A 1 80 ? -7.086 -21.774 -6.261 1.00 57.34 80 PRO A CA 1
ATOM 621 C C . PRO A 1 80 ? -6.579 -21.630 -4.812 1.00 57.34 80 PRO A C 1
ATOM 623 O O . PRO A 1 80 ? -7.220 -22.146 -3.903 1.00 57.34 80 PRO A O 1
ATOM 626 N N . HIS A 1 81 ? -5.498 -20.886 -4.548 1.00 61.72 81 HIS A N 1
ATOM 627 C CA . HIS A 1 81 ? -4.926 -20.746 -3.198 1.00 61.72 81 HIS A CA 1
ATOM 628 C C . HIS A 1 81 ? -4.522 -19.318 -2.793 1.00 61.72 81 HIS A C 1
ATOM 630 O O . HIS A 1 81 ? -4.039 -19.123 -1.683 1.00 61.72 81 HIS A O 1
ATOM 636 N N . THR A 1 82 ? -4.733 -18.296 -3.629 1.00 64.19 82 THR A N 1
ATOM 637 C CA . THR A 1 82 ? -4.355 -16.908 -3.276 1.00 64.19 82 THR A CA 1
ATOM 638 C C . THR A 1 82 ? -5.462 -16.136 -2.560 1.00 64.19 82 THR A C 1
ATOM 640 O O . THR A 1 82 ? -5.201 -15.094 -1.971 1.00 64.19 82 THR A O 1
ATOM 643 N N . ASN A 1 83 ? -6.690 -16.659 -2.537 1.00 66.25 83 ASN A N 1
ATOM 644 C CA . ASN A 1 83 ? -7.854 -15.942 -2.011 1.00 66.25 83 ASN A CA 1
ATOM 645 C C . ASN A 1 83 ? -8.133 -16.187 -0.511 1.00 66.25 83 ASN A C 1
ATOM 647 O O . ASN A 1 83 ? -9.203 -15.825 -0.034 1.00 66.25 83 ASN A O 1
ATOM 651 N N . ILE A 1 84 ? -7.208 -16.803 0.239 1.00 69.31 84 ILE A N 1
ATOM 652 C CA . ILE A 1 84 ? -7.437 -17.285 1.620 1.00 69.31 84 ILE A CA 1
ATOM 653 C C . ILE A 1 84 ? -7.824 -16.148 2.579 1.00 69.31 84 ILE A C 1
ATOM 655 O O . ILE A 1 84 ? -8.709 -16.315 3.420 1.00 69.31 84 ILE A O 1
ATOM 659 N N . VAL A 1 85 ? -7.177 -14.983 2.469 1.00 74.62 85 VAL A N 1
ATOM 660 C CA . VAL A 1 85 ? -7.458 -13.833 3.348 1.00 74.62 85 VAL A CA 1
ATOM 661 C C . VAL A 1 85 ? -8.798 -13.187 3.001 1.00 74.62 85 VAL A C 1
ATOM 663 O O . VAL A 1 85 ? -9.589 -12.887 3.895 1.00 74.62 85 VAL A O 1
ATOM 666 N N . ALA A 1 86 ? -9.095 -13.019 1.712 1.00 71.56 86 ALA A N 1
ATOM 667 C CA . ALA A 1 86 ? -10.369 -12.464 1.274 1.00 71.56 86 ALA A CA 1
ATOM 668 C C . ALA A 1 86 ? -11.552 -13.417 1.548 1.00 71.56 86 ALA A C 1
ATOM 670 O O . ALA A 1 86 ? -12.625 -12.943 1.923 1.00 71.56 86 ALA A O 1
ATOM 671 N N . SER A 1 87 ? -11.366 -14.740 1.431 1.00 73.56 87 SER A N 1
ATOM 672 C CA . SER A 1 87 ? -12.412 -15.739 1.694 1.00 73.56 87 SER A CA 1
ATOM 673 C C . SER A 1 87 ? -12.729 -15.895 3.183 1.00 73.56 87 SER A C 1
ATOM 675 O O . SER A 1 87 ? -13.887 -16.085 3.541 1.00 73.56 87 SER A O 1
ATOM 677 N N . ASN A 1 88 ? -11.727 -15.769 4.062 1.00 79.88 88 ASN A N 1
ATOM 678 C CA . ASN A 1 88 ? -11.875 -15.961 5.512 1.00 79.88 88 ASN A CA 1
ATOM 679 C C . ASN A 1 88 ? -12.057 -14.653 6.300 1.00 79.88 88 ASN A C 1
ATOM 681 O O . ASN A 1 88 ? -11.872 -14.624 7.519 1.00 79.88 88 ASN A O 1
ATOM 685 N N . LYS A 1 89 ? -12.440 -13.555 5.636 1.00 81.25 89 LYS A N 1
ATOM 686 C CA . LYS A 1 89 ? -12.591 -12.235 6.271 1.00 81.25 89 LYS A CA 1
ATOM 687 C C . LYS A 1 89 ? -13.523 -12.250 7.494 1.00 81.25 89 LYS A C 1
ATOM 689 O O . LYS A 1 89 ? -13.252 -11.551 8.468 1.00 81.25 89 LYS A O 1
ATOM 694 N N . SER A 1 90 ? -14.596 -13.046 7.465 1.00 83.44 90 SER A N 1
ATOM 695 C CA . SER A 1 90 ? -15.545 -13.196 8.582 1.00 83.44 90 SER A CA 1
ATOM 696 C C . SER A 1 90 ? -14.913 -13.872 9.800 1.00 83.44 90 SER A C 1
ATOM 698 O O . SER A 1 90 ? -15.063 -13.386 10.919 1.00 83.44 90 SER A O 1
ATOM 700 N N . VAL A 1 91 ? -14.154 -14.948 9.582 1.00 85.81 91 VAL A N 1
ATOM 701 C CA . VAL A 1 91 ? -13.432 -15.682 10.631 1.00 85.81 91 VAL A CA 1
ATOM 702 C C . VAL A 1 91 ? -12.394 -14.779 11.297 1.00 85.81 91 VAL A C 1
ATOM 704 O O . VAL A 1 91 ? -12.332 -14.701 12.522 1.00 85.81 91 VAL A O 1
ATOM 707 N N . ILE A 1 92 ? -11.630 -14.032 10.495 1.00 86.44 92 ILE A N 1
ATOM 708 C CA . ILE A 1 92 ? -10.634 -13.073 10.993 1.00 86.44 92 ILE A CA 1
ATOM 709 C C . ILE A 1 92 ? -11.307 -11.984 11.842 1.00 86.44 92 ILE A C 1
ATOM 711 O O . ILE A 1 92 ? -10.820 -11.663 12.925 1.00 86.44 92 ILE A O 1
ATOM 715 N N . ALA A 1 93 ? -12.444 -11.444 11.390 1.00 87.00 93 ALA A N 1
ATOM 716 C CA . ALA A 1 93 ? -13.190 -10.433 12.136 1.00 87.00 93 ALA A CA 1
ATOM 717 C C . ALA A 1 93 ? -13.711 -10.964 13.482 1.00 87.00 93 ALA A C 1
ATOM 719 O O . ALA A 1 93 ? -13.595 -10.276 14.496 1.00 87.00 93 ALA A O 1
ATOM 720 N N . ASN A 1 94 ? -14.229 -12.196 13.509 1.00 91.12 94 ASN A N 1
ATOM 721 C CA . ASN A 1 94 ? -14.729 -12.809 14.736 1.00 91.12 94 ASN A CA 1
ATOM 722 C C . ASN A 1 94 ? -13.602 -13.016 15.761 1.00 91.12 94 ASN A C 1
ATOM 724 O O . ASN A 1 94 ? -13.724 -12.586 16.908 1.00 91.12 94 ASN A O 1
ATOM 728 N N . ASN A 1 95 ? -12.468 -13.577 15.332 1.00 89.69 95 ASN A N 1
ATOM 729 C CA . ASN A 1 95 ? -11.307 -13.790 16.200 1.00 89.69 95 ASN A CA 1
ATOM 730 C C . ASN A 1 95 ? -10.730 -12.470 16.731 1.00 89.69 95 ASN A C 1
ATOM 732 O O . ASN A 1 95 ? -10.381 -12.378 17.906 1.00 89.69 95 ASN A O 1
ATOM 736 N N . LEU A 1 96 ? -10.680 -11.426 15.897 1.00 90.44 96 LEU A N 1
ATOM 737 C CA . LEU A 1 96 ? -10.249 -10.098 16.333 1.00 90.44 96 LEU A CA 1
ATOM 738 C C . LEU A 1 96 ? -11.206 -9.510 17.380 1.00 90.44 96 LEU A C 1
ATOM 740 O O . LEU A 1 96 ? -10.755 -8.904 18.348 1.00 90.44 96 LEU A O 1
ATOM 744 N N . SER A 1 97 ? -12.517 -9.701 17.212 1.00 88.00 97 SER A N 1
ATOM 745 C CA . SER A 1 97 ? -13.511 -9.212 18.174 1.00 88.00 97 SER A CA 1
ATOM 746 C C . SER A 1 97 ? -13.387 -9.901 19.538 1.00 88.00 97 SER A C 1
ATOM 748 O O . SER A 1 97 ? -13.426 -9.231 20.570 1.00 88.00 97 SER A O 1
ATOM 750 N N . LEU A 1 98 ? -13.143 -11.216 19.539 1.00 90.69 98 LEU A N 1
ATOM 751 C CA . LEU A 1 98 ? -12.846 -12.005 20.734 1.00 90.69 98 LEU A CA 1
ATOM 752 C C . LEU A 1 98 ? -11.572 -11.510 21.419 1.00 90.69 98 LEU A C 1
ATOM 754 O O . LEU A 1 98 ? -11.597 -11.218 22.611 1.00 90.69 98 LEU A O 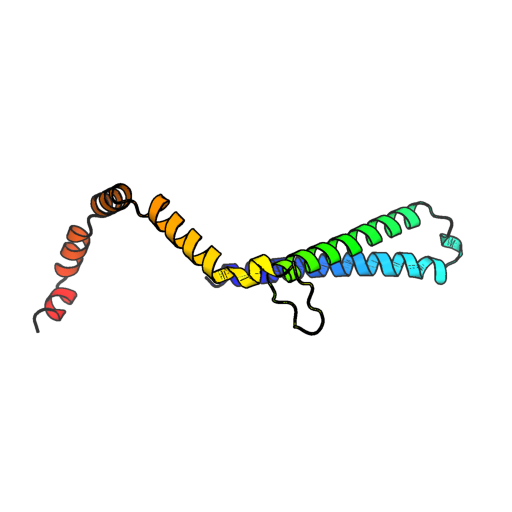1
ATOM 758 N N . PHE A 1 99 ? -10.494 -11.311 20.660 1.00 90.69 99 PHE A N 1
ATOM 759 C CA . PHE A 1 99 ? -9.238 -10.786 21.192 1.00 90.69 99 PHE A CA 1
ATOM 760 C C . PHE A 1 99 ? -9.411 -9.407 21.841 1.00 90.69 99 PHE A C 1
ATOM 762 O O . PHE A 1 99 ? -8.909 -9.166 22.939 1.00 90.69 99 PHE A O 1
ATOM 769 N N . VAL A 1 100 ? -10.145 -8.496 21.192 1.00 89.56 100 VAL A N 1
ATOM 770 C CA . VAL A 1 100 ? -10.412 -7.164 21.750 1.00 89.56 100 VAL A CA 1
ATOM 771 C C . VAL A 1 100 ? -11.233 -7.269 23.034 1.00 89.56 100 VAL A C 1
ATOM 773 O O . VAL A 1 100 ? -10.907 -6.607 24.019 1.00 89.56 100 VAL A O 1
ATOM 776 N N . LYS A 1 101 ? -12.254 -8.133 23.055 1.00 87.31 101 LYS A N 1
ATOM 777 C CA . LYS A 1 101 ? -13.056 -8.395 24.252 1.00 87.31 101 LYS A CA 1
ATOM 778 C C . LYS A 1 101 ? -12.187 -8.899 25.408 1.00 87.31 101 LYS A C 1
ATOM 780 O O . LYS A 1 101 ? -12.274 -8.365 26.506 1.00 87.31 101 LYS A O 1
ATOM 785 N N . GLU A 1 102 ? -11.331 -9.883 25.160 1.00 87.06 102 GLU A N 1
ATOM 786 C CA . GLU A 1 102 ? -10.501 -10.503 26.197 1.00 87.06 102 GLU A CA 1
ATOM 787 C C . GLU A 1 102 ? -9.377 -9.594 26.701 1.00 87.06 102 GLU A C 1
ATOM 789 O O . GLU A 1 102 ? -9.078 -9.593 27.893 1.00 87.06 102 GLU A O 1
ATOM 794 N N . LYS A 1 103 ? -8.736 -8.823 25.815 1.00 82.75 103 LYS A N 1
ATOM 795 C CA . LYS A 1 103 ? -7.562 -8.015 26.177 1.00 82.75 103 LYS A CA 1
ATOM 796 C C . LYS A 1 103 ? -7.893 -6.601 26.629 1.00 82.75 103 LYS A C 1
ATOM 798 O O . LYS A 1 103 ? -7.166 -6.070 27.460 1.00 82.75 103 LYS A O 1
ATOM 803 N N . PHE A 1 104 ? -8.954 -5.993 26.102 1.00 80.50 104 PHE A N 1
ATOM 804 C CA . PHE A 1 104 ? -9.298 -4.597 26.399 1.00 80.50 104 PHE A CA 1
ATOM 805 C C . PHE A 1 104 ? -10.575 -4.446 27.229 1.00 80.50 104 PHE A C 1
ATOM 807 O O . PHE A 1 104 ? -10.711 -3.454 27.938 1.00 80.50 104 PHE A O 1
ATOM 814 N N . PHE A 1 105 ? -11.492 -5.416 27.179 1.00 81.88 105 PHE A N 1
ATOM 815 C CA . PHE A 1 105 ? -12.774 -5.375 27.895 1.00 81.88 105 PHE A CA 1
ATOM 816 C C . PHE A 1 105 ? -12.884 -6.476 28.955 1.00 81.88 105 PHE A C 1
ATOM 818 O O . PHE A 1 105 ? -13.958 -7.042 29.168 1.00 81.88 105 PHE A O 1
ATOM 825 N N . HIS A 1 106 ? -11.779 -6.791 29.636 1.00 84.31 106 HIS A N 1
ATOM 826 C CA . HIS A 1 106 ? -11.856 -7.672 30.794 1.00 84.31 106 HIS A CA 1
ATOM 827 C C . HIS A 1 106 ? -12.543 -6.946 31.971 1.00 84.31 106 HIS A C 1
ATOM 829 O O . HIS A 1 106 ? -12.416 -5.722 32.090 1.00 84.31 106 HIS A O 1
ATOM 835 N N . PRO A 1 107 ? -13.275 -7.670 32.840 1.00 82.69 107 PRO A N 1
ATOM 836 C CA . PRO A 1 107 ? -14.108 -7.070 33.887 1.00 82.69 107 PRO A CA 1
ATOM 837 C C . PRO A 1 107 ? -13.367 -6.052 34.760 1.00 82.69 107 PRO A C 1
ATOM 839 O O . PRO A 1 107 ? -13.895 -4.979 35.031 1.00 82.69 107 PRO A O 1
ATOM 842 N N . GLU A 1 108 ? -12.115 -6.342 35.117 1.00 82.75 108 GLU A N 1
ATOM 843 C CA . GLU A 1 108 ? -11.287 -5.461 35.951 1.00 82.75 108 GLU A CA 1
ATOM 844 C C . GLU A 1 108 ? -10.923 -4.140 35.246 1.00 82.75 108 GLU A C 1
ATOM 846 O O . GLU A 1 108 ? -10.923 -3.084 35.878 1.00 82.75 108 GLU A O 1
ATOM 851 N N . ALA A 1 109 ? -10.652 -4.160 33.933 1.00 82.25 109 ALA A N 1
ATOM 852 C CA . ALA A 1 109 ? -10.394 -2.939 33.164 1.00 82.25 109 ALA A CA 1
ATOM 853 C C . ALA A 1 109 ? -11.646 -2.061 33.070 1.00 82.25 109 ALA A C 1
ATOM 855 O O . ALA A 1 109 ? -11.551 -0.836 33.169 1.00 82.25 109 ALA A O 1
ATOM 856 N N . ILE A 1 110 ? -12.819 -2.682 32.917 1.00 83.75 110 ILE A N 1
ATOM 857 C CA . ILE A 1 110 ? -14.100 -1.972 32.886 1.00 83.75 110 ILE A CA 1
ATOM 858 C C . ILE A 1 110 ? -14.416 -1.384 34.262 1.00 83.75 110 ILE A C 1
ATOM 860 O O . ILE A 1 110 ? -14.787 -0.215 34.347 1.00 83.75 110 ILE A O 1
ATOM 864 N N . GLU A 1 111 ? -14.235 -2.152 35.339 1.00 85.38 111 GLU A N 1
ATOM 865 C CA . GLU A 1 111 ? -14.462 -1.666 36.702 1.00 85.38 111 GLU A CA 1
ATOM 866 C C . GLU A 1 111 ? -13.570 -0.461 37.011 1.00 85.38 111 GLU A C 1
ATOM 868 O O . GLU A 1 111 ? -14.053 0.564 37.496 1.00 85.38 111 GLU A O 1
ATOM 873 N N . LYS A 1 112 ? -12.280 -0.551 36.668 1.00 84.25 112 LYS A N 1
ATOM 874 C CA . LYS A 1 112 ? -11.334 0.550 36.843 1.00 84.25 112 LYS A CA 1
ATOM 875 C C . LYS A 1 112 ? -11.757 1.789 36.054 1.00 84.25 112 LYS A C 1
ATOM 877 O O . LYS A 1 112 ? -11.790 2.881 36.610 1.00 84.25 112 LYS A O 1
ATOM 882 N N . LEU A 1 113 ? -12.157 1.618 34.792 1.00 84.06 113 LEU A N 1
ATOM 883 C CA . LEU A 1 113 ? -12.621 2.723 33.955 1.00 84.06 113 LEU A CA 1
ATOM 884 C C . LEU A 1 113 ? -13.871 3.401 34.534 1.00 84.06 113 LEU A C 1
ATOM 886 O O . LEU A 1 113 ? -13.936 4.629 34.558 1.00 84.06 113 LEU A O 1
ATOM 890 N N . ILE A 1 114 ? -14.853 2.629 35.014 1.00 84.12 114 ILE A N 1
ATOM 891 C CA . ILE A 1 114 ? -16.082 3.162 35.629 1.00 84.12 114 ILE A CA 1
ATOM 892 C C . ILE A 1 114 ? -15.756 3.920 36.918 1.00 84.12 114 ILE A C 1
ATOM 894 O O . ILE A 1 114 ? -16.291 5.006 37.144 1.00 84.12 114 ILE A O 1
ATOM 898 N N . ARG A 1 115 ? -14.864 3.370 37.747 1.00 82.31 115 ARG A N 1
ATOM 899 C CA . ARG A 1 115 ? -14.444 3.994 39.004 1.00 82.31 115 ARG A CA 1
ATOM 900 C C . ARG A 1 115 ? -13.716 5.318 38.765 1.00 82.31 115 ARG A C 1
ATOM 902 O O . ARG A 1 115 ? -14.008 6.291 39.452 1.00 82.31 115 ARG A O 1
ATOM 909 N N . ASP A 1 116 ? -12.836 5.371 37.769 1.00 81.38 116 ASP A N 1
ATOM 910 C CA . ASP A 1 116 ? -12.062 6.574 37.441 1.00 81.38 116 ASP A CA 1
ATOM 911 C C . ASP A 1 116 ? -12.918 7.674 36.786 1.00 81.38 116 ASP A C 1
ATOM 913 O O . ASP A 1 116 ? -12.628 8.861 36.938 1.00 81.38 116 ASP A O 1
ATOM 917 N N . SER A 1 117 ? -13.977 7.307 36.053 1.00 77.50 117 SER A N 1
ATOM 918 C CA . SER A 1 117 ? -14.796 8.263 35.288 1.00 77.50 117 SER A CA 1
ATOM 919 C C . SER A 1 117 ? -16.036 8.802 36.019 1.00 77.50 117 SER A C 1
ATOM 921 O O . SER A 1 117 ? -16.657 9.732 35.503 1.00 77.50 117 SER A O 1
ATOM 923 N N . ASP A 1 118 ? -16.378 8.271 37.204 1.00 78.06 118 ASP A N 1
ATOM 924 C CA . ASP A 1 118 ? -17.531 8.646 38.055 1.00 78.06 118 ASP A CA 1
ATOM 925 C C . ASP A 1 118 ? -18.761 9.155 37.260 1.00 78.06 118 ASP A C 1
ATOM 927 O O . ASP A 1 118 ? -19.172 10.326 37.347 1.00 78.06 118 ASP A O 1
ATOM 931 N N . PRO A 1 119 ? -19.358 8.283 36.427 1.00 77.12 119 PRO A N 1
ATOM 932 C CA . PRO A 1 119 ? -20.460 8.660 35.549 1.00 77.12 119 PRO A CA 1
ATOM 933 C C . PRO A 1 119 ? -21.704 9.101 36.331 1.00 77.12 119 PRO A C 1
ATOM 935 O O . PRO A 1 119 ? -22.465 9.935 35.841 1.00 77.12 119 PRO A O 1
ATOM 938 N N . ALA A 1 120 ? -21.886 8.613 37.563 1.00 78.81 120 ALA A N 1
ATOM 939 C CA . ALA A 1 120 ? -22.979 9.011 38.448 1.00 78.81 120 ALA A CA 1
ATOM 940 C C . ALA A 1 120 ? -22.874 10.490 38.848 1.00 78.81 120 ALA A C 1
ATOM 942 O O . ALA A 1 120 ? -23.863 11.221 38.798 1.00 78.81 120 ALA A O 1
ATOM 943 N N . LYS A 1 121 ? -21.669 10.975 39.159 1.00 77.50 121 LYS A N 1
ATOM 944 C CA . LYS A 1 121 ? -21.421 12.392 39.463 1.00 77.50 121 LYS A CA 1
ATOM 945 C C . LYS A 1 121 ? -21.468 13.279 38.219 1.00 77.50 121 LYS A C 1
ATOM 947 O O . LYS A 1 121 ? -21.795 14.465 38.310 1.00 77.50 121 LYS A O 1
ATOM 952 N N . GLY A 1 122 ? -21.159 12.726 37.045 1.00 79.44 122 GLY A N 1
ATOM 953 C CA . GLY A 1 122 ? -21.429 13.361 35.751 1.00 79.44 122 GLY A CA 1
ATOM 954 C C . GLY A 1 122 ? -22.929 13.548 35.500 1.00 79.44 122 GLY A C 1
ATOM 955 O O . GLY A 1 122 ? -23.375 14.664 35.234 1.00 79.44 122 GLY A O 1
ATOM 956 N N . ALA A 1 123 ? -23.714 12.482 35.665 1.00 79.62 123 ALA A N 1
ATOM 957 C CA . ALA A 1 123 ? -25.168 12.503 35.524 1.00 79.62 123 ALA A CA 1
ATOM 958 C C . ALA A 1 123 ? -25.837 13.420 36.561 1.00 79.62 123 ALA A C 1
ATOM 960 O O . ALA A 1 123 ? -26.711 14.206 36.206 1.00 79.62 123 ALA A O 1
ATOM 961 N N . GLY A 1 124 ? -25.372 13.399 37.813 1.00 80.88 124 GLY A N 1
ATOM 962 C CA . GLY A 1 124 ? -25.844 14.292 38.872 1.00 80.88 124 GLY A CA 1
ATOM 963 C C . GLY A 1 124 ? -25.616 15.769 38.546 1.00 80.88 124 GLY A C 1
ATOM 964 O O . GLY A 1 124 ? -26.542 16.564 38.666 1.00 80.88 124 GLY A O 1
ATOM 965 N N . ARG A 1 125 ? -24.428 16.133 38.037 1.00 80.19 125 ARG A N 1
ATOM 966 C CA . ARG A 1 125 ? -24.142 17.504 37.564 1.00 80.19 125 ARG A CA 1
ATOM 967 C C . ARG A 1 125 ? -25.009 17.923 36.379 1.00 80.19 125 ARG A C 1
ATOM 969 O O . ARG A 1 125 ? -25.343 19.097 36.243 1.00 80.19 125 ARG A O 1
ATOM 976 N N . TRP A 1 126 ? -25.338 16.982 35.499 1.00 80.44 126 TRP A N 1
ATOM 977 C CA . TRP A 1 126 ? -26.195 17.251 34.349 1.00 80.44 126 TRP A CA 1
ATOM 978 C C . TRP A 1 126 ? -27.656 17.456 34.767 1.00 80.44 126 TRP A C 1
ATOM 980 O O . TRP A 1 126 ? -28.308 18.375 34.271 1.00 80.44 126 TRP A O 1
ATOM 990 N N . LEU A 1 127 ? -28.147 16.648 35.712 1.00 78.38 127 LEU A N 1
ATOM 991 C CA . LEU A 1 127 ? -29.493 16.751 36.280 1.00 78.38 127 LEU A CA 1
ATOM 992 C C . LEU A 1 127 ? -29.667 17.979 37.181 1.00 78.38 127 LEU A C 1
ATOM 994 O O . LEU A 1 127 ? -30.757 18.534 37.228 1.00 78.38 127 LEU A O 1
ATOM 998 N N . SER A 1 128 ? -28.607 18.445 37.848 1.00 78.50 128 SER A N 1
ATOM 999 C CA . SER A 1 128 ? -28.645 19.660 38.673 1.00 78.50 128 SER A CA 1
ATOM 1000 C C . SER A 1 128 ? -28.706 20.961 37.863 1.00 78.50 128 SER A C 1
ATOM 1002 O O . SER A 1 128 ? -28.764 22.039 38.445 1.00 78.50 128 SER A O 1
ATOM 1004 N N . GLN A 1 129 ? -28.656 20.897 36.528 1.00 81.06 129 GLN A N 1
ATOM 1005 C CA . GLN A 1 129 ? -28.940 22.054 35.682 1.00 81.06 129 GLN A CA 1
ATOM 1006 C C . GLN A 1 129 ? -30.454 22.194 35.495 1.00 81.06 129 GLN A C 1
ATOM 1008 O O . GLN A 1 129 ? -31.080 21.321 34.892 1.00 81.06 129 GLN A O 1
ATOM 1013 N N . ASP A 1 130 ? -31.023 23.328 35.923 1.00 65.94 130 ASP A N 1
ATOM 1014 C CA . ASP A 1 130 ? -32.464 23.630 35.825 1.00 65.94 130 ASP A CA 1
ATOM 1015 C C . ASP A 1 130 ? -33.053 23.327 34.437 1.00 65.94 130 ASP A C 1
ATOM 1017 O O . ASP A 1 130 ? -34.097 22.690 34.321 1.00 65.94 130 ASP A O 1
ATOM 1021 N N . ARG A 1 131 ? -32.333 23.677 33.357 1.00 69.25 131 ARG A N 1
ATOM 1022 C CA . ARG A 1 131 ? -32.752 23.415 31.963 1.00 69.25 131 ARG A CA 1
ATOM 1023 C C . ARG A 1 131 ? -32.984 21.936 31.635 1.00 69.25 131 ARG A C 1
ATOM 1025 O O . ARG A 1 131 ? -33.770 21.645 30.733 1.00 69.25 131 ARG A O 1
ATOM 1032 N N . ASN A 1 132 ? -32.286 21.021 32.304 1.00 71.94 132 ASN A N 1
ATOM 1033 C CA . ASN A 1 132 ? -32.395 19.580 32.067 1.00 71.94 132 ASN A CA 1
ATOM 1034 C C . ASN A 1 132 ? -33.404 18.930 33.020 1.00 71.94 132 ASN A C 1
ATOM 1036 O O . ASN A 1 132 ? -34.132 18.034 32.597 1.00 71.94 132 ASN A O 1
ATOM 1040 N N . ALA A 1 133 ? -33.512 19.419 34.259 1.00 62.72 133 ALA A N 1
ATOM 1041 C CA . ALA A 1 133 ? -34.505 18.953 35.226 1.00 62.72 133 ALA A CA 1
ATOM 1042 C C . ALA A 1 133 ? -35.944 19.175 34.722 1.00 62.72 133 ALA A C 1
ATOM 1044 O O . ALA A 1 133 ? -36.768 18.263 34.780 1.00 62.72 133 ALA A O 1
ATOM 1045 N N . THR A 1 134 ? -36.225 20.331 34.104 1.00 65.75 134 THR A N 1
ATOM 1046 C CA . THR A 1 134 ? -37.559 20.633 33.547 1.00 65.75 134 THR A CA 1
ATOM 1047 C C . THR A 1 134 ? -37.938 19.748 32.349 1.00 65.75 134 THR A C 1
ATOM 1049 O O . THR A 1 134 ? -39.114 19.638 32.011 1.00 65.75 134 THR A O 1
ATOM 1052 N N . ARG A 1 135 ? -36.970 19.099 31.679 1.00 66.62 135 ARG A N 1
ATOM 1053 C CA . ARG A 1 135 ? -37.243 18.163 30.569 1.00 66.62 135 ARG A CA 1
ATOM 1054 C C . ARG A 1 135 ? -37.729 16.789 31.032 1.00 66.62 135 ARG A C 1
ATOM 1056 O O . ARG A 1 135 ? -38.343 16.097 30.230 1.00 66.62 135 ARG A O 1
ATOM 1063 N N . LEU A 1 136 ? -37.435 16.396 32.272 1.00 66.12 136 LEU A N 1
ATOM 1064 C CA . LEU A 1 136 ? -37.812 15.093 32.837 1.00 66.12 136 LEU A CA 1
ATOM 1065 C C . LEU A 1 136 ? -39.055 15.169 33.732 1.00 66.12 136 LEU A C 1
ATOM 1067 O O . LEU A 1 136 ? -39.680 14.148 33.981 1.00 66.12 136 LEU A O 1
ATOM 1071 N N . SER A 1 137 ? -39.423 16.362 34.204 1.00 67.00 137 SER A N 1
ATOM 1072 C CA . SER A 1 137 ? -40.573 16.582 35.087 1.00 67.00 137 SER A CA 1
ATOM 1073 C C . SER A 1 137 ? -41.900 16.831 34.343 1.00 67.00 137 SER A C 1
ATOM 1075 O O . SER A 1 137 ? -42.761 17.530 34.880 1.00 67.00 137 SER A O 1
ATOM 1077 N N . ARG A 1 138 ? -42.053 16.347 33.103 1.00 51.94 138 ARG A N 1
ATOM 1078 C CA . ARG A 1 138 ? -43.292 16.451 32.312 1.00 51.94 138 ARG A CA 1
ATOM 1079 C C . ARG A 1 138 ? -43.889 15.083 32.042 1.00 51.94 138 ARG A C 1
ATOM 1081 O O . ARG A 1 138 ? -43.099 14.172 31.719 1.00 51.94 138 ARG A O 1
#

Radius of gyration: 29.21 Å; chains: 1; bounding box: 72×45×71 Å

pLDDT: mean 80.5, std 10.38, range [51.94, 94.69]